Protein AF-A0A8T0TSD4-F1 (afdb_monomer)

Foldseek 3Di:
DDDAPPPPAFQQVSVVVVPDDAFDKDKGWAWLVRHVAQNFDPPPGHGRWTWIWTWGFYDDPPDPPDTDIDIDTPFTWDQDPVRDIDGD

Structure (mmCIF, N/CA/C/O backbone):
data_AF-A0A8T0TSD4-F1
#
_entry.id   AF-A0A8T0TSD4-F1
#
loop_
_atom_site.group_PDB
_atom_site.id
_atom_site.type_symbol
_atom_site.label_atom_id
_atom_site.label_alt_id
_atom_site.label_comp_id
_atom_site.label_asym_id
_atom_site.label_entity_id
_atom_site.label_seq_id
_atom_site.pdbx_PDB_ins_code
_atom_site.Cartn_x
_atom_site.Cartn_y
_atom_site.Cartn_z
_atom_site.occupancy
_atom_site.B_iso_or_equiv
_atom_site.auth_seq_id
_atom_site.auth_comp_id
_atom_site.auth_asym_id
_atom_site.auth_atom_id
_atom_site.pdbx_PDB_model_num
ATOM 1 N N . MET A 1 1 ? -0.480 -12.161 -16.067 1.00 42.66 1 MET A N 1
ATOM 2 C CA . MET A 1 1 ? -0.055 -10.773 -16.365 1.00 42.66 1 MET A CA 1
ATOM 3 C C . MET A 1 1 ? -0.785 -9.845 -15.412 1.00 42.66 1 MET A C 1
ATOM 5 O O . MET A 1 1 ? -1.996 -9.964 -15.316 1.00 42.66 1 MET A O 1
ATOM 9 N N . PHE A 1 2 ? -0.062 -8.984 -14.700 1.00 46.00 2 PHE A N 1
ATOM 10 C CA . PHE A 1 2 ? -0.625 -7.976 -13.799 1.00 46.00 2 PHE A CA 1
ATOM 11 C C . PHE A 1 2 ? -0.710 -6.648 -14.563 1.00 46.00 2 PHE A C 1
ATOM 13 O O . PHE A 1 2 ? 0.304 -6.208 -15.106 1.00 46.00 2 PHE A O 1
ATOM 20 N N . LYS A 1 3 ? -1.907 -6.061 -14.683 1.00 46.94 3 LYS A N 1
ATOM 21 C CA . LYS A 1 3 ? -2.119 -4.790 -15.391 1.00 46.94 3 LYS A CA 1
ATOM 22 C C . LYS A 1 3 ? -2.343 -3.676 -14.371 1.00 46.94 3 LYS A C 1
ATOM 24 O O . LYS A 1 3 ? -3.350 -3.660 -13.671 1.00 46.94 3 LYS A O 1
ATOM 29 N N . LEU A 1 4 ? -1.387 -2.755 -14.310 1.00 53.53 4 LEU A N 1
ATOM 30 C CA . LEU A 1 4 ? -1.409 -1.570 -13.452 1.00 53.53 4 LEU A CA 1
ATOM 31 C C . LEU A 1 4 ? -2.627 -0.685 -13.759 1.00 53.53 4 LEU A C 1
ATOM 33 O O . LEU A 1 4 ? -2.956 -0.491 -14.930 1.00 53.53 4 LEU A O 1
ATOM 37 N N . GLY A 1 5 ? -3.271 -0.124 -12.730 1.00 51.97 5 GLY A N 1
ATOM 38 C CA . GLY A 1 5 ? -4.334 0.872 -12.899 1.00 51.97 5 GLY A CA 1
ATOM 39 C C . GLY A 1 5 ? -5.691 0.339 -13.369 1.00 51.97 5 GLY A C 1
ATOM 40 O O . GLY A 1 5 ? -6.541 1.138 -13.753 1.00 51.97 5 GLY A O 1
ATOM 41 N N . GLN A 1 6 ? -5.918 -0.980 -13.350 1.00 53.94 6 GLN A N 1
ATOM 42 C CA . GLN A 1 6 ? -7.224 -1.583 -13.666 1.00 53.94 6 GLN A CA 1
ATOM 43 C C . GLN A 1 6 ? -8.104 -1.827 -12.428 1.00 53.94 6 GLN A C 1
ATOM 45 O O . GLN A 1 6 ? -9.087 -2.558 -12.517 1.00 53.94 6 GLN A O 1
ATOM 50 N N . GLY A 1 7 ? -7.750 -1.269 -11.263 1.00 57.50 7 GLY A N 1
ATOM 51 C CA . GLY A 1 7 ? -8.505 -1.486 -10.022 1.00 57.50 7 GLY A CA 1
ATOM 52 C C . GLY A 1 7 ? -8.428 -2.924 -9.500 1.00 57.50 7 GLY A C 1
ATOM 53 O O . GLY A 1 7 ? -9.209 -3.318 -8.643 1.00 57.50 7 GLY A O 1
ATOM 54 N N . GLN A 1 8 ? -7.476 -3.717 -10.003 1.00 63.78 8 GLN A N 1
ATOM 55 C CA . GLN A 1 8 ? -7.181 -5.062 -9.497 1.00 63.78 8 GLN A CA 1
ATOM 56 C C . GLN A 1 8 ? -6.381 -5.025 -8.183 1.00 63.78 8 GLN A C 1
ATOM 58 O O . GLN A 1 8 ? -6.098 -6.068 -7.598 1.00 63.78 8 GLN A O 1
ATOM 63 N N . THR A 1 9 ? -6.008 -3.826 -7.728 1.00 73.94 9 THR A N 1
ATOM 64 C CA . THR A 1 9 ? -5.299 -3.567 -6.475 1.00 73.94 9 THR A CA 1
ATOM 65 C C . THR A 1 9 ? -5.922 -2.422 -5.702 1.00 73.94 9 THR A C 1
ATOM 67 O O . THR A 1 9 ? -6.684 -1.626 -6.244 1.00 73.94 9 THR A O 1
ATOM 70 N N . ILE A 1 10 ? -5.550 -2.317 -4.428 1.00 85.69 10 ILE A N 1
ATOM 71 C CA . ILE A 1 10 ? -5.912 -1.187 -3.576 1.00 85.69 10 ILE A CA 1
ATOM 72 C C . ILE A 1 10 ? -5.462 0.151 -4.182 1.00 85.69 10 ILE A C 1
ATOM 74 O O . ILE A 1 10 ? -4.387 0.252 -4.780 1.00 85.69 10 ILE A O 1
ATOM 78 N N . LYS A 1 11 ? -6.270 1.197 -3.989 1.00 86.69 11 LYS A N 1
ATOM 79 C CA . LYS A 1 11 ? -6.077 2.523 -4.603 1.00 86.69 11 LYS A CA 1
ATOM 80 C C . LYS A 1 11 ? -4.694 3.113 -4.309 1.00 86.69 11 LYS A C 1
ATOM 82 O O . LYS A 1 11 ? -4.061 3.676 -5.201 1.00 86.69 11 LYS A O 1
ATOM 87 N N . GLY A 1 12 ? -4.210 2.969 -3.071 1.00 85.38 12 GLY A N 1
ATOM 88 C CA . GLY A 1 12 ? -2.908 3.501 -2.655 1.00 85.38 12 GLY A CA 1
ATOM 89 C C . GLY A 1 12 ? -1.734 2.851 -3.381 1.00 85.38 12 GLY A C 1
ATOM 90 O O . GLY A 1 12 ? -0.725 3.506 -3.633 1.00 85.38 12 GLY A O 1
ATOM 91 N N . TYR A 1 13 ? -1.893 1.591 -3.789 1.00 82.25 13 TYR A N 1
ATOM 92 C CA . TYR A 1 13 ? -0.894 0.885 -4.575 1.00 82.25 13 TYR A CA 1
ATOM 93 C C . TYR A 1 13 ? -0.800 1.48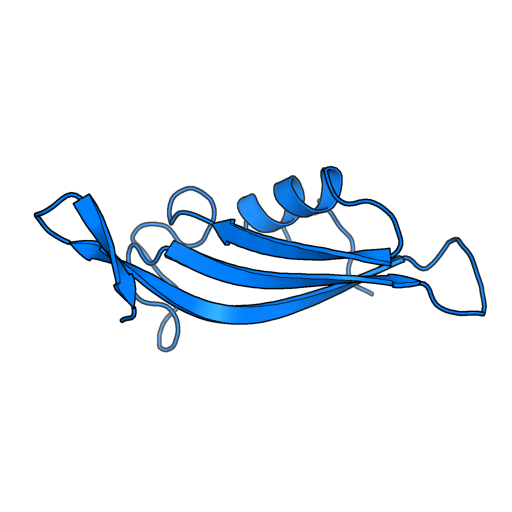6 -5.979 1.00 82.25 13 TYR A C 1
ATOM 95 O O . TYR A 1 13 ? 0.265 1.945 -6.379 1.00 82.25 13 TYR A O 1
ATOM 103 N N . ASP A 1 14 ? -1.926 1.595 -6.691 1.00 81.19 14 ASP A N 1
ATOM 104 C CA . ASP A 1 14 ? -1.971 2.191 -8.034 1.00 81.19 14 ASP A CA 1
ATOM 105 C C . ASP A 1 14 ? -1.437 3.630 -8.072 1.00 81.19 14 ASP A C 1
ATOM 107 O O . ASP A 1 14 ? -0.777 4.017 -9.038 1.00 81.19 14 ASP A O 1
ATOM 111 N N . GLN A 1 15 ? -1.688 4.428 -7.031 1.00 83.06 15 GLN A N 1
ATOM 112 C CA . GLN A 1 15 ? -1.132 5.778 -6.940 1.00 83.06 15 GLN A CA 1
ATOM 113 C C . GLN A 1 15 ? 0.375 5.783 -6.672 1.00 83.06 15 GLN A C 1
ATOM 115 O O . GLN A 1 15 ? 1.102 6.460 -7.396 1.00 83.06 15 GLN A O 1
ATOM 120 N N . GLY A 1 16 ? 0.853 5.012 -5.689 1.00 81.31 16 GLY A N 1
ATOM 121 C CA . GLY A 1 16 ? 2.281 4.950 -5.363 1.00 81.31 16 GLY A CA 1
ATOM 122 C C . GLY A 1 16 ? 3.128 4.455 -6.536 1.00 81.31 16 GLY A C 1
ATOM 123 O O . GLY A 1 16 ? 4.222 4.949 -6.780 1.00 81.31 16 GLY A O 1
ATOM 124 N N . MET A 1 17 ? 2.594 3.542 -7.345 1.00 78.38 17 MET A N 1
ATOM 125 C CA . MET A 1 17 ? 3.311 3.043 -8.516 1.00 78.38 17 MET A CA 1
ATOM 126 C C . MET A 1 17 ? 3.527 4.102 -9.601 1.00 78.38 17 MET A C 1
ATOM 128 O O . MET A 1 17 ? 4.544 4.064 -10.290 1.00 78.38 17 MET A O 1
ATOM 132 N N . LYS A 1 18 ? 2.607 5.064 -9.751 1.00 81.38 18 LYS A N 1
ATOM 133 C CA . LYS A 1 18 ? 2.740 6.149 -10.740 1.00 81.38 18 LYS A CA 1
ATOM 134 C C . LYS A 1 18 ? 3.868 7.122 -10.403 1.00 81.38 18 LYS A C 1
ATOM 136 O O . LYS A 1 18 ? 4.316 7.840 -11.292 1.00 81.38 18 LYS A O 1
ATOM 141 N N . THR A 1 19 ? 4.313 7.166 -9.148 1.00 84.50 19 THR A N 1
ATOM 142 C CA . THR A 1 19 ? 5.361 8.092 -8.703 1.00 84.50 19 THR A CA 1
ATOM 143 C C . THR A 1 19 ? 6.761 7.486 -8.747 1.00 84.50 19 THR A C 1
ATOM 145 O O . THR A 1 19 ? 7.733 8.231 -8.668 1.00 84.50 19 THR A O 1
ATOM 148 N N . MET A 1 20 ? 6.885 6.160 -8.869 1.00 85.81 20 MET A N 1
ATOM 149 C CA . MET A 1 20 ? 8.176 5.473 -8.790 1.00 85.81 20 MET A CA 1
ATOM 150 C C . MET A 1 20 ? 8.970 5.544 -10.095 1.00 85.81 20 MET A C 1
ATOM 152 O O . MET A 1 20 ? 8.440 5.391 -11.199 1.00 85.81 20 MET A O 1
ATOM 156 N N . LYS A 1 21 ? 10.287 5.695 -9.961 1.00 86.31 21 LYS A N 1
ATOM 157 C CA . LYS A 1 21 ? 11.246 5.620 -11.063 1.00 86.31 21 LYS A CA 1
ATOM 158 C C . LYS A 1 21 ? 11.736 4.190 -11.265 1.00 86.31 21 LYS A C 1
ATOM 160 O O . LYS A 1 21 ? 11.791 3.376 -10.347 1.00 86.31 21 LYS A O 1
ATOM 165 N N . LYS A 1 22 ? 12.134 3.880 -12.499 1.00 83.56 22 LYS A N 1
ATOM 166 C CA . LYS A 1 22 ? 12.721 2.581 -12.851 1.00 83.56 22 LYS A CA 1
ATOM 167 C C . LYS A 1 22 ? 13.917 2.270 -11.939 1.00 83.56 22 LYS A C 1
ATOM 169 O O . LYS A 1 22 ? 1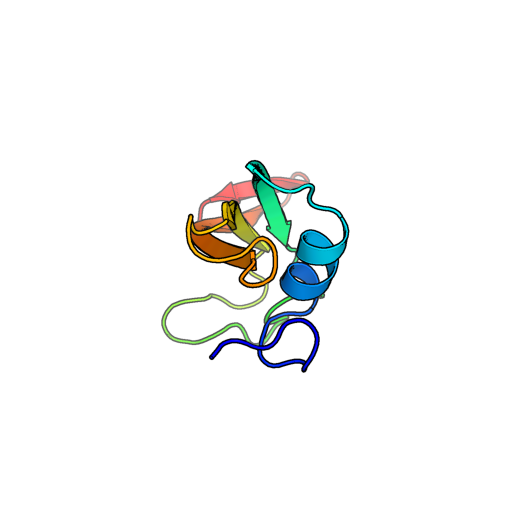4.841 3.074 -11.860 1.00 83.56 22 LYS A O 1
ATOM 174 N N . GLY A 1 23 ? 13.913 1.094 -11.307 1.00 83.69 23 GLY A N 1
ATOM 175 C CA . GLY A 1 23 ? 14.974 0.649 -10.394 1.00 83.69 23 GLY A CA 1
ATOM 176 C C . GLY A 1 23 ? 14.834 1.143 -8.951 1.00 83.69 23 GLY A C 1
ATOM 177 O O . GLY A 1 23 ? 15.686 0.825 -8.126 1.00 83.69 23 GLY A O 1
ATOM 178 N N . GLU A 1 24 ? 13.797 1.917 -8.633 1.00 89.00 24 GLU A N 1
ATOM 179 C CA . GLU A 1 24 ? 13.585 2.458 -7.293 1.00 89.00 24 GLU A CA 1
ATOM 180 C C . GLU A 1 24 ? 13.080 1.392 -6.311 1.00 89.00 24 GLU A C 1
ATOM 182 O O . GLU A 1 24 ? 12.253 0.541 -6.657 1.00 89.00 24 GLU A O 1
ATOM 187 N N . ASN A 1 25 ? 13.552 1.491 -5.066 1.00 89.44 25 ASN A N 1
ATOM 188 C CA . ASN A 1 25 ? 12.959 0.826 -3.913 1.00 89.44 25 ASN A CA 1
ATOM 189 C C . ASN A 1 25 ? 12.354 1.885 -2.989 1.00 89.44 25 ASN A C 1
ATOM 191 O O . ASN A 1 25 ? 13.018 2.876 -2.685 1.00 89.44 25 ASN A O 1
ATOM 195 N N . ALA A 1 26 ? 11.130 1.663 -2.520 1.00 90.31 26 ALA A N 1
ATOM 196 C CA . ALA A 1 26 ? 10.417 2.605 -1.665 1.00 90.31 26 ALA A CA 1
ATOM 197 C C . ALA A 1 26 ? 9.605 1.877 -0.592 1.00 90.31 26 ALA A C 1
ATOM 199 O O . ALA A 1 26 ? 9.100 0.779 -0.817 1.00 90.31 26 ALA A O 1
ATOM 200 N N . ILE A 1 27 ? 9.427 2.521 0.562 1.00 90.75 27 ILE A N 1
ATOM 201 C CA . ILE A 1 27 ? 8.461 2.081 1.571 1.00 90.75 27 ILE A CA 1
ATOM 202 C C . ILE A 1 27 ? 7.173 2.865 1.346 1.00 90.75 27 ILE A C 1
ATOM 204 O O . ILE A 1 27 ? 7.150 4.087 1.491 1.00 90.75 27 ILE A O 1
ATOM 208 N N . SER A 1 28 ? 6.093 2.163 1.020 1.00 89.31 28 SER A N 1
ATOM 209 C CA . SER A 1 28 ? 4.771 2.763 0.861 1.00 89.31 28 SER A CA 1
ATOM 210 C C . SER A 1 28 ? 3.934 2.514 2.108 1.00 89.31 28 SER A C 1
ATOM 212 O O . SER A 1 28 ? 3.778 1.373 2.537 1.00 89.31 28 SER A O 1
ATOM 214 N N . THR A 1 29 ? 3.406 3.586 2.698 1.00 92.00 29 THR A N 1
ATOM 215 C CA . THR A 1 29 ? 2.458 3.518 3.816 1.00 92.00 29 THR A CA 1
ATOM 216 C C . THR A 1 29 ? 1.090 3.937 3.293 1.00 92.00 29 THR A C 1
ATOM 218 O O . THR A 1 29 ? 0.903 5.087 2.903 1.00 92.00 29 THR A O 1
ATOM 221 N N . ILE A 1 30 ? 0.156 2.990 3.241 1.00 91.56 30 ILE A N 1
ATOM 222 C CA . ILE A 1 30 ? -1.158 3.143 2.619 1.00 91.56 30 ILE A CA 1
ATOM 223 C C . ILE A 1 30 ? -2.220 3.151 3.721 1.00 91.56 30 ILE A C 1
ATOM 225 O O . ILE A 1 30 ? -2.389 2.130 4.393 1.00 91.56 30 ILE A O 1
ATOM 229 N N . PRO A 1 31 ? -2.935 4.268 3.919 1.00 93.06 31 PRO A N 1
ATOM 230 C CA . PRO A 1 31 ? -3.966 4.357 4.944 1.00 93.06 31 PRO A CA 1
ATOM 231 C C . PRO A 1 31 ? -5.217 3.536 4.552 1.00 93.06 31 PRO A C 1
ATOM 233 O O . PRO A 1 31 ? -5.367 3.148 3.381 1.00 93.06 31 PRO A O 1
ATOM 236 N N . PRO A 1 32 ? -6.106 3.211 5.508 1.00 92.00 32 PRO A N 1
ATOM 237 C CA . PRO A 1 32 ? -7.254 2.335 5.270 1.00 92.00 32 PRO A CA 1
ATOM 238 C C . PRO A 1 32 ? -8.196 2.843 4.169 1.00 92.00 32 PRO A C 1
ATOM 240 O O . PRO A 1 32 ? -8.659 2.036 3.367 1.00 92.00 32 PRO A O 1
ATOM 243 N N . GLU A 1 33 ? -8.386 4.158 4.039 1.00 93.00 33 GLU A N 1
ATOM 244 C CA . GLU A 1 33 ? -9.232 4.819 3.023 1.00 93.00 33 GLU A CA 1
ATOM 245 C C . GLU A 1 33 ? -8.733 4.588 1.586 1.00 93.00 33 GLU A C 1
ATOM 247 O O . GLU A 1 33 ? -9.458 4.748 0.602 1.00 93.00 33 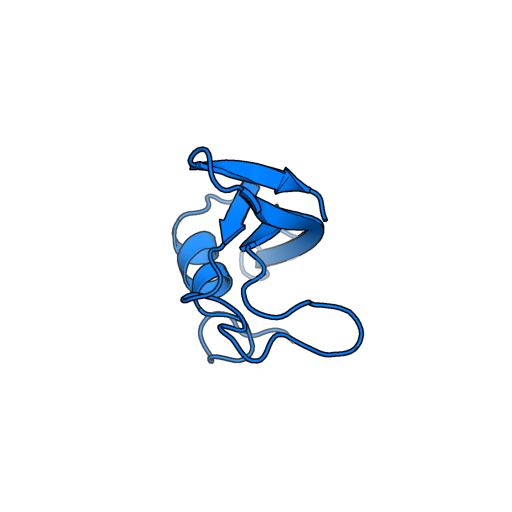GLU A O 1
ATOM 252 N N . MET A 1 34 ? -7.464 4.198 1.457 1.00 91.44 34 MET A N 1
ATOM 253 C CA . MET A 1 34 ? -6.811 3.869 0.195 1.00 91.44 34 MET A CA 1
ATOM 254 C C . MET A 1 34 ? -6.577 2.359 0.041 1.00 91.44 34 MET A C 1
ATOM 256 O O . MET A 1 34 ? -5.883 1.945 -0.896 1.00 91.44 34 MET A O 1
ATOM 260 N N . SER A 1 35 ? -7.137 1.541 0.941 1.00 90.31 35 SER A N 1
ATOM 261 C CA . SER A 1 35 ? -6.997 0.085 0.955 1.00 90.31 35 SER A CA 1
ATOM 262 C C . SER A 1 35 ? -8.304 -0.669 1.211 1.00 90.31 35 SER A C 1
ATOM 264 O O . SER A 1 35 ? -9.121 -0.748 0.299 1.00 90.31 35 SER A O 1
ATOM 266 N N . TYR A 1 36 ? -8.463 -1.278 2.387 1.00 90.38 36 TYR A N 1
ATOM 267 C CA . TYR A 1 36 ? -9.590 -2.150 2.737 1.00 90.38 36 TYR A CA 1
ATOM 268 C C . TYR A 1 36 ? -10.578 -1.503 3.720 1.00 90.38 36 TYR A C 1
ATOM 270 O O . TYR A 1 36 ? -11.518 -2.165 4.163 1.00 90.38 36 TYR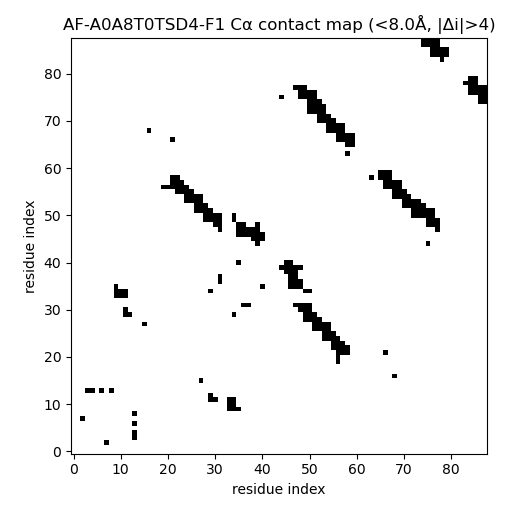 A O 1
ATOM 278 N N . GLU A 1 37 ? -10.366 -0.225 4.052 1.00 91.56 37 GLU A N 1
ATOM 279 C CA . GLU A 1 37 ? -11.273 0.599 4.856 1.00 91.56 37 GLU A CA 1
ATOM 280 C C . GLU A 1 37 ? -11.677 -0.098 6.175 1.00 91.56 37 GLU A C 1
ATOM 282 O O . GLU A 1 37 ? -10.873 -0.797 6.804 1.00 91.56 37 GLU A O 1
ATOM 287 N N . GLU A 1 38 ? -12.922 0.081 6.613 1.00 93.69 38 GLU A N 1
ATOM 288 C CA . GLU A 1 38 ? -13.473 -0.538 7.823 1.00 93.69 38 GLU A CA 1
ATOM 289 C C . GLU A 1 38 ? -13.713 -2.048 7.690 1.00 93.69 38 GLU A C 1
ATOM 291 O O . GLU A 1 38 ? -13.826 -2.747 8.693 1.00 93.69 38 GLU A O 1
ATOM 296 N N . SER A 1 39 ? -13.761 -2.575 6.465 1.00 91.81 39 SER A N 1
ATOM 297 C CA . SER A 1 39 ? -14.032 -3.997 6.228 1.00 91.81 39 SER A CA 1
ATOM 298 C C . SER A 1 39 ? -12.802 -4.879 6.459 1.00 91.81 39 SER A C 1
ATOM 300 O O . SER A 1 39 ? -12.933 -6.040 6.852 1.00 91.81 39 SER A O 1
ATOM 302 N N . GLY A 1 40 ? -11.597 -4.350 6.226 1.00 89.00 40 GLY A N 1
ATOM 303 C CA . GLY A 1 40 ? -10.381 -5.161 6.220 1.00 89.00 40 GLY A CA 1
ATOM 304 C C . GLY A 1 40 ? -10.419 -6.265 5.148 1.00 89.00 40 GLY A C 1
ATOM 305 O O . GLY A 1 40 ? -11.163 -6.207 4.169 1.00 89.00 40 GLY A O 1
ATOM 306 N N . SER A 1 41 ? -9.596 -7.296 5.324 1.00 88.81 41 SER A N 1
ATOM 307 C CA . SER A 1 41 ? -9.587 -8.504 4.485 1.00 88.81 41 SER A CA 1
ATOM 308 C C . SER A 1 41 ? -9.345 -9.732 5.368 1.00 88.81 41 SER A C 1
ATOM 310 O O . SER A 1 41 ? -8.200 -10.169 5.559 1.00 88.81 41 SER A O 1
ATOM 312 N N . PRO A 1 42 ? -10.412 -10.269 5.985 1.00 84.44 42 PRO A N 1
ATOM 313 C CA . PRO A 1 42 ? -10.303 -11.412 6.877 1.00 84.44 42 PRO A CA 1
ATOM 314 C C . PRO A 1 42 ? -9.721 -12.658 6.183 1.00 84.44 42 PRO A C 1
ATOM 316 O O . PRO A 1 42 ? -9.971 -12.883 4.999 1.00 84.44 42 PRO A O 1
ATOM 319 N N . PRO A 1 43 ? -8.956 -13.499 6.906 1.00 88.25 43 PRO A N 1
ATOM 320 C CA . PRO A 1 43 ? -8.567 -13.347 8.312 1.00 88.25 43 PRO A CA 1
ATOM 321 C C . PRO A 1 43 ? -7.288 -12.512 8.512 1.00 88.25 43 PRO A C 1
ATOM 323 O O . PRO A 1 43 ? -6.824 -12.371 9.637 1.00 88.25 43 PRO A O 1
ATOM 326 N N . LYS A 1 44 ? -6.666 -12.017 7.433 1.00 86.56 44 LYS A N 1
ATOM 327 C CA . LYS A 1 44 ? -5.279 -11.523 7.463 1.00 86.56 44 LYS A CA 1
ATOM 328 C C . LYS A 1 44 ? -5.150 -10.030 7.731 1.00 86.56 44 LYS A C 1
ATOM 330 O O . LYS A 1 44 ? -4.178 -9.636 8.362 1.00 86.56 44 LYS A O 1
ATOM 335 N N . ILE A 1 45 ? -6.071 -9.218 7.218 1.00 87.25 45 ILE A N 1
ATOM 336 C CA . ILE A 1 45 ? -6.009 -7.757 7.301 1.00 87.25 45 ILE A CA 1
ATOM 337 C C . ILE A 1 45 ? -7.132 -7.278 8.222 1.00 87.25 45 ILE A C 1
ATOM 339 O O . ILE A 1 45 ? -8.303 -7.435 7.865 1.00 87.25 45 ILE A O 1
ATOM 343 N N . PRO A 1 46 ? -6.806 -6.704 9.390 1.00 90.56 46 PRO A N 1
ATOM 344 C CA . PRO A 1 46 ? -7.809 -6.157 10.291 1.00 90.56 46 PRO A CA 1
ATOM 345 C C . PRO A 1 46 ? -8.571 -4.968 9.676 1.00 90.56 46 PRO A C 1
ATOM 347 O O . PRO A 1 46 ? -8.019 -4.252 8.836 1.00 90.56 46 PRO A O 1
ATOM 350 N N . PRO A 1 47 ? -9.806 -4.707 10.137 1.00 91.81 47 PRO A N 1
ATOM 351 C CA . PRO A 1 47 ? -10.499 -3.437 9.932 1.00 91.81 47 PRO A CA 1
ATOM 352 C C . PRO A 1 47 ? -9.619 -2.220 10.229 1.00 91.81 47 PRO A C 1
ATOM 354 O O . PRO A 1 47 ? -8.925 -2.192 11.250 1.00 91.81 47 PRO A O 1
ATOM 357 N N . ASN A 1 48 ? -9.699 -1.190 9.384 1.00 91.88 48 ASN A N 1
ATOM 358 C CA . ASN A 1 48 ? -9.011 0.095 9.557 1.00 91.88 48 ASN A CA 1
ATOM 359 C C . ASN A 1 48 ? -7.478 -0.011 9.673 1.00 91.88 48 ASN A C 1
ATOM 361 O O . ASN A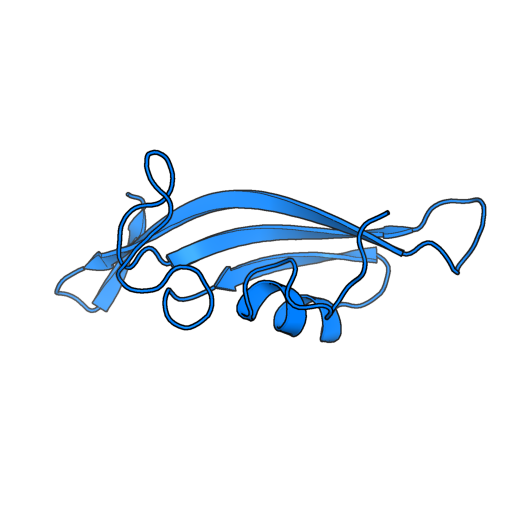 1 48 ? -6.831 0.847 10.278 1.00 91.88 48 ASN A O 1
ATOM 365 N N . ALA A 1 49 ? -6.884 -1.070 9.121 1.00 89.94 49 ALA A N 1
ATOM 366 C CA . ALA A 1 49 ? -5.441 -1.244 9.116 1.00 89.94 49 ALA A CA 1
ATOM 367 C C . ALA A 1 49 ? -4.777 -0.340 8.068 1.00 89.94 49 ALA A C 1
ATOM 369 O O . ALA A 1 49 ? -5.119 -0.371 6.885 1.00 89.94 49 ALA A O 1
ATOM 370 N N . THR A 1 50 ? -3.754 0.398 8.492 1.00 91.94 50 THR A N 1
ATOM 371 C CA . THR A 1 50 ? -2.789 1.018 7.581 1.00 91.94 50 THR A CA 1
ATOM 372 C C . THR A 1 50 ? -1.793 -0.048 7.139 1.00 91.94 50 THR A C 1
ATOM 374 O O . THR A 1 50 ? -1.223 -0.762 7.965 1.00 91.94 50 THR A O 1
ATOM 377 N N . LEU A 1 51 ? -1.556 -0.163 5.837 1.0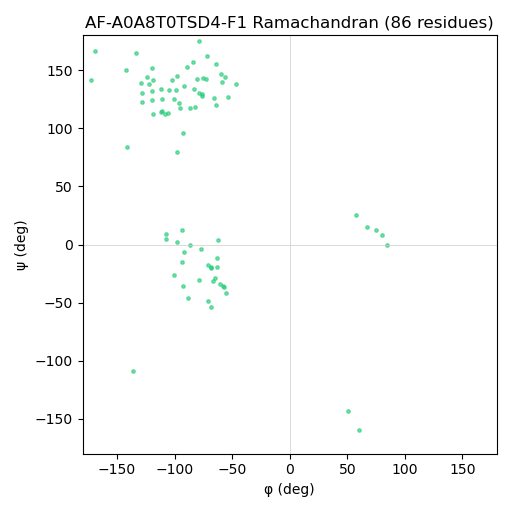0 90.81 51 LEU A N 1
ATOM 378 C CA . LEU A 1 51 ? -0.658 -1.164 5.270 1.00 90.81 51 LEU A CA 1
ATOM 379 C C . LEU A 1 51 ? 0.700 -0.543 4.972 1.00 90.81 51 LEU A C 1
ATOM 381 O O . LEU A 1 51 ? 0.772 0.508 4.339 1.00 90.81 51 LEU A O 1
ATOM 385 N N . GLN A 1 52 ? 1.782 -1.203 5.377 1.00 91.50 52 GLN A N 1
ATOM 386 C CA . GLN A 1 52 ? 3.127 -0.812 4.966 1.00 91.50 52 GLN A CA 1
ATOM 387 C C . GLN A 1 52 ? 3.719 -1.865 4.034 1.00 91.50 52 GLN A C 1
ATOM 389 O O . GLN A 1 52 ? 3.804 -3.039 4.397 1.00 91.50 52 GLN A O 1
ATOM 394 N N . PHE A 1 53 ? 4.151 -1.438 2.851 1.00 87.38 53 PHE A N 1
ATOM 395 C CA . PHE A 1 53 ? 4.755 -2.293 1.837 1.00 87.38 53 PHE A CA 1
ATOM 396 C C . PHE A 1 53 ? 6.178 -1.859 1.519 1.00 87.38 53 PHE A C 1
ATOM 398 O O . PHE A 1 53 ? 6.448 -0.665 1.393 1.00 87.38 53 PHE A O 1
ATOM 405 N N . ASP A 1 54 ? 7.045 -2.842 1.301 1.00 87.75 54 ASP A N 1
ATOM 406 C CA . ASP A 1 54 ? 8.301 -2.645 0.584 1.00 87.75 54 ASP A CA 1
ATOM 407 C C . ASP A 1 54 ? 8.019 -2.807 -0.915 1.00 87.75 54 ASP A C 1
ATOM 409 O O . ASP A 1 54 ? 7.568 -3.869 -1.358 1.00 87.75 54 ASP A O 1
ATOM 413 N N . LEU A 1 55 ? 8.227 -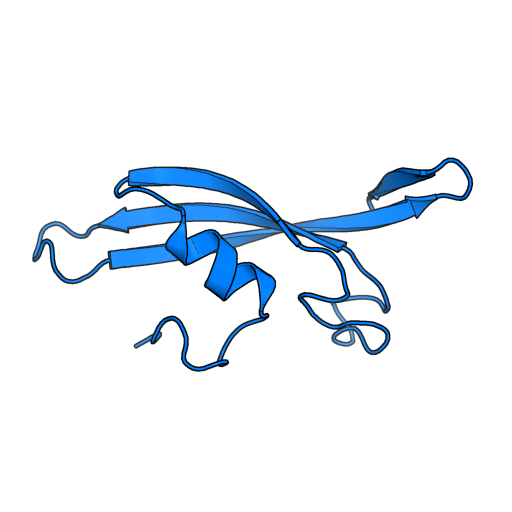1.736 -1.683 1.00 87.12 55 LEU A N 1
ATOM 414 C CA . LEU A 1 55 ? 8.034 -1.685 -3.129 1.00 87.12 55 LEU A CA 1
ATOM 415 C C . LEU A 1 55 ? 9.379 -1.708 -3.843 1.00 87.12 55 LEU A C 1
ATOM 417 O O . LEU A 1 55 ? 10.263 -0.916 -3.525 1.00 87.12 55 LEU A O 1
ATOM 421 N N . SER A 1 56 ? 9.487 -2.552 -4.865 1.00 85.62 56 SER A N 1
ATOM 422 C CA . SER A 1 56 ? 10.637 -2.600 -5.765 1.00 85.62 56 SER A CA 1
ATOM 423 C C . SER A 1 56 ? 10.178 -2.517 -7.211 1.00 85.62 56 SER A C 1
ATOM 425 O O . SER A 1 56 ? 9.427 -3.377 -7.684 1.00 85.62 56 SER A O 1
ATOM 427 N N . TYR A 1 57 ? 10.674 -1.515 -7.936 1.00 86.19 57 TYR A N 1
ATOM 428 C CA . TYR A 1 57 ? 10.453 -1.394 -9.370 1.00 86.19 57 TYR A CA 1
ATOM 429 C C . TYR A 1 57 ? 11.601 -2.064 -10.139 1.00 86.19 57 TYR A C 1
ATOM 431 O O . TYR A 1 57 ? 12.641 -1.467 -10.417 1.00 86.19 57 TYR A O 1
ATOM 439 N N . ILE A 1 58 ? 11.377 -3.319 -10.532 1.00 78.31 58 ILE A N 1
ATOM 440 C CA . ILE A 1 58 ? 12.345 -4.168 -11.230 1.00 78.31 58 ILE A CA 1
ATOM 441 C C . ILE A 1 58 ? 12.082 -4.142 -12.744 1.00 78.31 58 ILE A C 1
ATOM 443 O O . ILE A 1 58 ? 10.938 -4.101 -13.199 1.00 78.31 58 ILE A O 1
ATOM 447 N N . TYR A 1 59 ? 13.144 -4.208 -13.543 1.00 70.94 59 TYR A N 1
ATOM 448 C CA . TYR A 1 59 ? 13.079 -4.384 -14.995 1.00 70.94 59 TYR A CA 1
ATOM 449 C C . TYR A 1 59 ? 13.855 -5.637 -15.410 1.00 70.94 59 TYR A C 1
ATOM 451 O O . TYR A 1 59 ? 14.922 -5.922 -14.871 1.00 70.94 59 TYR A O 1
ATOM 459 N N . GLY A 1 60 ? 13.295 -6.411 -16.343 1.00 65.25 60 GLY A N 1
ATOM 460 C CA . GLY A 1 60 ? 13.945 -7.609 -16.880 1.00 65.25 60 GLY A CA 1
ATOM 461 C C . GLY A 1 60 ? 14.931 -7.292 -18.016 1.00 65.25 60 GLY A C 1
ATOM 462 O O . GLY A 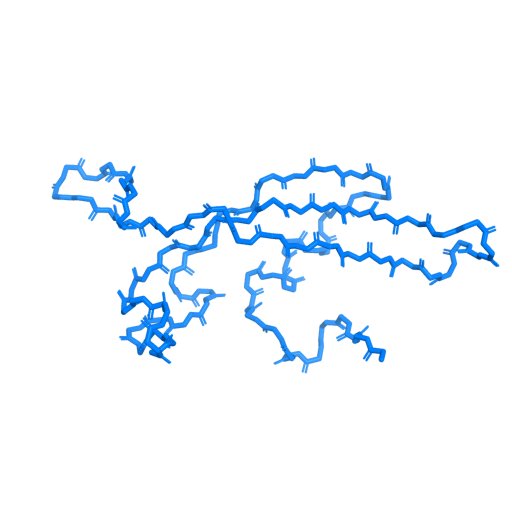1 60 ? 14.771 -6.277 -18.694 1.00 65.25 60 GLY A O 1
ATOM 463 N N . PRO A 1 61 ? 15.915 -8.173 -18.282 1.00 60.47 61 PRO A N 1
ATOM 464 C CA . PRO A 1 61 ? 16.924 -7.964 -19.326 1.00 60.47 61 PRO A CA 1
ATOM 465 C C . PRO A 1 61 ? 16.367 -8.016 -20.761 1.00 60.47 61 PRO A C 1
ATOM 467 O O . PRO A 1 61 ? 17.004 -7.509 -21.675 1.00 60.47 61 PRO A O 1
ATOM 470 N N . LEU A 1 62 ? 15.184 -8.603 -20.980 1.00 56.97 62 LEU A N 1
ATOM 471 C CA . LEU A 1 62 ? 14.657 -8.866 -22.328 1.00 56.97 62 LEU A CA 1
ATOM 472 C C . LEU A 1 62 ? 13.763 -7.765 -22.912 1.00 56.97 62 LEU A C 1
ATOM 474 O O . LEU A 1 62 ? 13.392 -7.853 -24.076 1.00 56.97 62 LEU A O 1
ATOM 478 N N . SER A 1 63 ? 13.412 -6.723 -22.158 1.00 46.91 63 SER A N 1
ATOM 479 C CA . SER A 1 63 ? 12.851 -5.495 -22.734 1.00 46.91 63 SER A CA 1
ATOM 480 C C . SER A 1 63 ? 12.709 -4.410 -21.672 1.00 46.91 63 SER A C 1
ATOM 482 O O . SER A 1 63 ? 12.226 -4.653 -20.568 1.00 46.91 63 SER A O 1
ATOM 484 N N . ASN A 1 64 ? 12.983 -3.163 -22.058 1.00 51.00 64 ASN A N 1
ATOM 485 C CA . ASN A 1 64 ? 12.571 -1.969 -21.308 1.00 51.00 64 ASN A CA 1
ATOM 486 C C . ASN A 1 64 ? 11.033 -1.820 -21.191 1.00 51.00 64 ASN A C 1
ATOM 488 O O . ASN A 1 64 ? 10.565 -0.820 -20.657 1.00 51.00 64 ASN A O 1
ATOM 492 N N . ILE A 1 65 ? 10.262 -2.792 -21.696 1.00 49.09 65 ILE A N 1
ATOM 493 C CA . ILE A 1 65 ? 8.802 -2.779 -21.821 1.00 49.09 65 ILE A CA 1
ATOM 494 C C . ILE A 1 65 ? 8.143 -3.584 -20.686 1.00 49.09 65 ILE A C 1
ATOM 496 O O . ILE A 1 65 ? 7.024 -3.269 -20.287 1.00 49.09 65 ILE A O 1
ATOM 500 N N . ILE A 1 66 ? 8.827 -4.578 -20.100 1.00 53.09 66 ILE A N 1
ATOM 501 C CA . ILE A 1 66 ? 8.279 -5.377 -18.990 1.00 53.09 66 ILE A CA 1
ATOM 502 C C . ILE A 1 66 ? 8.803 -4.827 -17.659 1.00 53.09 66 ILE A C 1
ATOM 504 O O . ILE A 1 66 ? 9.748 -5.336 -17.052 1.00 53.09 66 ILE A O 1
ATOM 508 N N . ALA A 1 67 ? 8.170 -3.745 -17.219 1.00 55.62 67 ALA A N 1
ATOM 509 C CA . ALA A 1 67 ? 8.229 -3.264 -15.848 1.00 55.62 67 ALA A CA 1
ATOM 510 C C . ALA A 1 67 ? 7.553 -4.280 -14.911 1.00 55.62 67 ALA A C 1
ATOM 512 O O . ALA A 1 67 ? 6.396 -4.643 -15.123 1.00 55.62 67 ALA A O 1
ATOM 513 N N . LYS A 1 68 ? 8.255 -4.734 -13.867 1.00 66.00 68 LYS A N 1
ATOM 514 C CA . LYS A 1 68 ? 7.693 -5.586 -12.814 1.00 66.00 68 LYS A CA 1
ATOM 515 C C . LYS A 1 68 ? 7.805 -4.873 -11.473 1.00 66.00 68 LYS A C 1
ATOM 517 O O . LYS A 1 68 ? 8.897 -4.704 -10.938 1.00 66.00 68 LYS A O 1
ATOM 522 N N . MET A 1 69 ? 6.659 -4.496 -10.922 1.00 68.38 69 MET A N 1
ATOM 523 C CA . MET A 1 69 ? 6.565 -4.060 -9.536 1.00 68.38 69 MET A CA 1
ATOM 524 C C . MET A 1 69 ? 6.461 -5.294 -8.648 1.00 68.38 69 MET A C 1
ATOM 526 O O . MET A 1 69 ? 5.690 -6.213 -8.939 1.00 68.38 69 MET A O 1
ATOM 530 N N . VAL A 1 70 ? 7.235 -5.320 -7.573 1.00 71.06 70 VAL A N 1
ATOM 531 C CA . VAL A 1 70 ? 7.100 -6.329 -6.529 1.00 71.06 70 VAL A CA 1
ATOM 532 C C . VAL A 1 70 ? 6.785 -5.613 -5.231 1.00 71.06 70 VAL A C 1
ATOM 534 O O . VAL A 1 70 ? 7.417 -4.610 -4.911 1.00 71.06 70 VAL A O 1
ATOM 537 N N . ALA A 1 71 ? 5.779 -6.110 -4.520 1.00 75.38 71 ALA A N 1
ATOM 538 C CA . ALA A 1 71 ? 5.367 -5.570 -3.241 1.00 75.38 71 ALA A CA 1
ATOM 539 C C . ALA A 1 71 ? 5.286 -6.674 -2.208 1.00 75.38 71 ALA A C 1
ATOM 541 O O . ALA A 1 71 ? 4.647 -7.703 -2.435 1.00 75.38 71 ALA A O 1
ATOM 542 N N . TYR A 1 72 ? 5.907 -6.421 -1.068 1.00 78.56 72 TYR A N 1
ATOM 543 C CA . TYR A 1 72 ? 5.849 -7.309 0.075 1.00 78.56 72 TYR A CA 1
ATOM 544 C C . TYR A 1 72 ? 5.227 -6.557 1.233 1.00 78.56 72 TYR A C 1
ATOM 546 O O . TYR A 1 72 ? 5.678 -5.470 1.595 1.00 78.56 72 TYR A O 1
ATOM 554 N N . LEU A 1 73 ? 4.150 -7.118 1.785 1.00 81.88 73 LEU A N 1
ATOM 555 C CA . LEU A 1 73 ? 3.567 -6.579 2.999 1.00 81.88 73 LEU A CA 1
ATOM 556 C C . LEU A 1 73 ? 4.597 -6.723 4.115 1.00 81.88 73 LEU A C 1
ATOM 558 O O . LEU A 1 73 ? 5.009 -7.831 4.453 1.00 81.88 73 LEU A O 1
ATOM 562 N N . ARG A 1 74 ? 4.974 -5.588 4.690 1.00 85.31 74 ARG A N 1
ATOM 563 C CA . ARG A 1 74 ? 5.932 -5.523 5.783 1.00 85.31 74 ARG A CA 1
ATOM 564 C C . ARG A 1 74 ? 5.244 -5.667 7.131 1.00 85.31 74 ARG A C 1
ATOM 566 O O . ARG A 1 74 ? 5.731 -6.384 7.998 1.00 85.31 74 ARG A O 1
ATOM 573 N N . THR A 1 75 ? 4.141 -4.947 7.332 1.00 86.50 75 THR A N 1
ATOM 574 C CA . THR A 1 75 ? 3.385 -4.939 8.592 1.00 86.50 75 THR A CA 1
ATOM 575 C C . THR A 1 75 ? 2.038 -4.231 8.424 1.00 86.50 75 THR A C 1
ATOM 577 O O . THR A 1 75 ? 1.820 -3.511 7.443 1.00 86.50 75 THR A O 1
ATOM 580 N N . TYR A 1 76 ? 1.165 -4.410 9.412 1.00 86.31 76 TYR A N 1
ATOM 581 C CA . TYR A 1 76 ? -0.049 -3.631 9.608 1.00 86.31 76 TYR A CA 1
ATOM 582 C C . TYR A 1 76 ? 0.175 -2.622 10.719 1.00 86.31 76 TYR A C 1
ATOM 584 O O . TYR A 1 76 ? 0.826 -2.917 11.721 1.00 86.31 76 TYR A O 1
ATOM 592 N N . LEU A 1 77 ? -0.378 -1.434 10.541 1.00 86.44 77 LEU A N 1
ATOM 593 C CA . LEU A 1 77 ? -0.244 -0.348 11.484 1.00 86.44 77 LEU A CA 1
ATOM 594 C C . LEU A 1 77 ? -1.618 0.155 11.927 1.00 86.44 77 LEU A C 1
ATOM 596 O O . LEU A 1 77 ? -2.545 0.249 11.122 1.00 86.44 77 LEU A O 1
ATOM 600 N N . ARG A 1 78 ? -1.726 0.544 13.196 1.00 84.94 78 ARG A N 1
ATOM 601 C CA . ARG A 1 78 ? -2.878 1.254 13.754 1.00 84.94 78 ARG A CA 1
ATOM 602 C C . ARG A 1 78 ? -2.405 2.495 14.493 1.00 84.94 78 ARG A C 1
ATOM 604 O O . ARG A 1 78 ? -1.400 2.456 15.200 1.00 84.94 78 ARG A O 1
ATOM 611 N N . MET A 1 79 ? -3.131 3.596 14.331 1.00 80.88 79 MET A N 1
ATOM 612 C CA . MET A 1 79 ? -2.884 4.798 15.117 1.00 80.88 79 MET A CA 1
ATOM 613 C C . MET A 1 79 ? -3.435 4.607 16.533 1.00 80.88 79 MET A C 1
ATOM 615 O O . MET A 1 79 ? -4.585 4.202 16.718 1.00 80.88 79 MET A O 1
ATOM 619 N N . ASP A 1 80 ? -2.599 4.857 17.533 1.00 83.38 80 ASP A N 1
ATOM 620 C CA . ASP A 1 80 ? -3.002 4.845 18.930 1.00 83.38 80 ASP A CA 1
ATOM 621 C C . ASP A 1 80 ? -3.727 6.143 19.326 1.00 83.38 80 ASP A C 1
ATOM 623 O O . ASP A 1 80 ? -3.818 7.107 18.564 1.00 83.38 80 ASP A O 1
ATOM 627 N N . ARG A 1 81 ? -4.229 6.189 20.566 1.00 82.25 81 ARG A N 1
ATOM 628 C CA . ARG A 1 81 ? -4.926 7.365 21.120 1.00 82.25 81 ARG A CA 1
ATOM 629 C C . ARG A 1 81 ? -4.045 8.620 21.225 1.00 82.25 81 ARG A C 1
ATOM 631 O O . ARG A 1 81 ? -4.567 9.692 21.497 1.00 82.25 81 ARG A O 1
ATOM 638 N N . THR A 1 82 ? -2.731 8.488 21.045 1.00 86.81 82 THR A N 1
ATOM 639 C CA . THR A 1 82 ? -1.747 9.579 21.087 1.00 86.81 82 THR A CA 1
ATOM 640 C C . THR A 1 82 ? -1.369 10.089 19.694 1.00 86.81 82 THR A C 1
ATOM 642 O O . THR A 1 82 ? -0.530 10.978 19.578 1.00 86.81 82 THR A O 1
ATOM 645 N N . GLY A 1 83 ? -1.975 9.539 18.635 1.00 78.75 83 GLY A N 1
ATOM 646 C CA . GLY A 1 83 ? -1.654 9.879 17.251 1.00 78.75 83 GLY A CA 1
ATOM 647 C C . GLY A 1 83 ? -0.405 9.173 16.718 1.00 78.75 83 GLY A C 1
ATOM 648 O O . GLY A 1 83 ? 0.059 9.493 15.625 1.00 78.75 83 GLY A O 1
ATOM 649 N N . ARG A 1 84 ? 0.164 8.212 17.459 1.00 82.44 84 ARG A N 1
ATOM 650 C CA . ARG A 1 84 ? 1.330 7.446 17.009 1.00 82.44 84 ARG A CA 1
ATOM 651 C C . ARG A 1 84 ? 0.901 6.180 16.295 1.00 82.44 84 ARG A C 1
ATOM 653 O O . ARG A 1 84 ? 0.041 5.434 16.753 1.00 82.44 84 ARG A O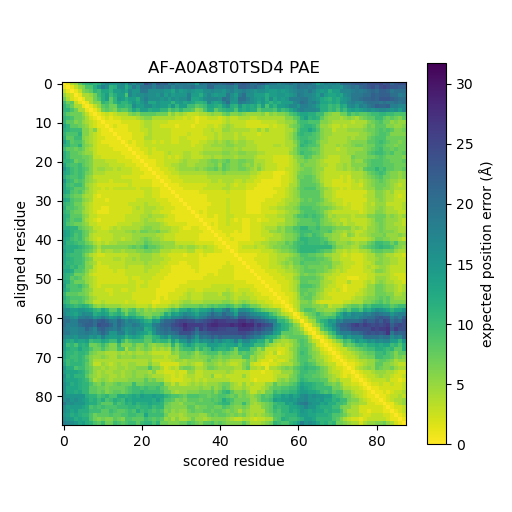 1
ATOM 660 N N . THR A 1 85 ? 1.560 5.912 15.182 1.00 79.44 85 THR A N 1
ATOM 661 C CA . THR A 1 85 ? 1.344 4.707 14.390 1.00 79.44 85 THR A CA 1
ATOM 662 C C . THR A 1 85 ? 2.136 3.539 14.987 1.00 79.44 85 THR A C 1
ATOM 664 O O . THR A 1 85 ? 3.364 3.597 15.043 1.00 79.44 85 THR A O 1
ATOM 667 N N . GLN A 1 86 ? 1.451 2.479 15.423 1.00 82.81 86 GLN A N 1
ATOM 668 C CA . GLN A 1 86 ? 2.048 1.280 16.025 1.00 82.81 86 GLN A CA 1
ATOM 669 C C . GLN A 1 86 ? 1.728 0.022 15.213 1.00 82.81 86 GLN A C 1
ATOM 671 O O . GLN A 1 86 ? 0.694 -0.041 14.552 1.00 82.81 86 GLN A O 1
ATOM 676 N N . ARG A 1 87 ? 2.614 -0.979 15.267 1.00 86.19 87 ARG A N 1
ATOM 677 C CA . ARG A 1 87 ? 2.394 -2.287 14.629 1.00 86.19 87 ARG A CA 1
ATOM 678 C C . ARG A 1 87 ? 1.358 -3.096 15.400 1.00 86.19 87 ARG A C 1
ATOM 680 O O . ARG A 1 87 ? 1.358 -3.049 16.629 1.00 86.19 87 ARG A O 1
ATOM 687 N N . ILE A 1 88 ? 0.521 -3.831 14.672 1.00 80.00 88 ILE A N 1
ATOM 688 C CA . ILE A 1 88 ? -0.501 -4.733 15.222 1.00 80.00 88 ILE A CA 1
ATOM 689 C C . ILE A 1 88 ? -0.327 -6.158 14.709 1.00 80.00 88 ILE A C 1
ATOM 691 O O . ILE A 1 88 ? 0.243 -6.322 13.604 1.00 80.00 88 ILE A O 1
#

pLDDT: mean 79.51, std 13.69, range [42.66, 93.69]

Sequence (88 aa):
MFKLGQGQTIKGYDQGMKTMKKGENAISTIPPEMSYEESGSPPKIPPNATLQFDLSYIYGPLSNIIAKMVAYLRTYLRMDRTGRTQRI

Nearest PDB structures (foldseek):
  6m4w-assembly1_D  TM=9.493E-01  e=4.461E-05  Homo sapiens
  4nnr-assembly2_B  TM=9.212E-01  e=3.541E-04  Homo sapiens
  6m4v-assembly2_D  TM=9.456E-01  e=5.541E-04  Homo sapiens
  2pbc-assembly4_D  TM=8.984E-01  e=3.960E-04  Homo sapiens
  4odr-assembly1_A  TM=9.356E-01  e=6.154E-03  Thermus thermophilus

Mean predicted aligned error: 7.02 Å

Secondary structure (DSSP, 8-state):
---TTSSSS-HHHHHHHHHPPTT-EEEEEE-GGGTTTTT-BTTTB-TTPEEEEEEEEEE-TT-TT-EEEEEEEEEEEEE-TTS-EEE-

Radius of gyration: 14.45 Å; Cα contacts (8 Å, |Δi|>4): 149; chains: 1; bounding box: 31×23×44 Å

InterPro domains:
  IPR001179 FKBP-type peptidyl-prolyl cis-trans isomerase domain [PF00254] (2-55)
  IPR001179 FKBP-type peptidyl-prolyl cis-trans isomerase domain [PS50059] (1-61)
  IPR046357 Peptidyl-prolyl cis-trans isomerase domain superfamily [G3DSA:3.10.50.40] (1-59)
  IPR050689 FKBP-type Peptidyl-prolyl cis-trans Isomerase [PTHR10516] (2-57)

Organism: Panicum virgatum (NCBI:txid38727)

Solvent-accessible surface area (backbone atoms only — not comparable to full-atom values): 5311 Å² total; per-residue (Å²): 138,88,68,85,78,70,74,84,58,44,59,39,55,53,54,56,59,73,74,61,53,90,69,39,72,49,79,46,77,33,49,18,92,32,56,47,28,75,72,27,45,80,96,81,38,59,55,51,35,23,42,32,28,45,36,36,33,44,71,53,95,89,37,100,78,53,74,42,77,46,76,43,83,72,51,40,29,41,69,47,100,83,74,48,77,40,81,109